Protein AF-A0A0P7CBY7-F1 (afdb_monomer_lite)

Secondary structure (DSSP, 8-state):
-PPPEEEEEE-TTSEEEEEEEETTTTEEEEEEEEEETTTS-HHHHHHHHHTSTT-TT-EEEE-SSHHHHHHHHHHTT-HHHHHHHH-TT----

Foldseek 3Di:
DDAKEWEWAADPVQFIKIFIDDPVVRDTEIDTDPGGCVRDQQVVVQVVQCVPPPCVRYHYHYDHHPVVVVVVCVVVVSVVRVCRRPNPPPDDD

Radius of gyration: 12.63 Å; chains: 1; bounding box: 29×24×37 Å

Structure (mmCIF, N/CA/C/O backbone):
data_AF-A0A0P7CBY7-F1
#
_entry.id   AF-A0A0P7CBY7-F1
#
loop_
_atom_site.group_PDB
_atom_site.id
_atom_site.type_symbol
_atom_site.label_atom_id
_atom_site.label_alt_id
_atom_site.label_comp_id
_atom_site.label_asym_id
_atom_site.label_entity_id
_atom_site.label_seq_id
_atom_site.pdbx_PDB_ins_code
_atom_site.Cartn_x
_atom_site.Cartn_y
_atom_site.Cartn_z
_atom_site.occupancy
_atom_site.B_iso_or_equiv
_atom_site.auth_seq_id
_atom_site.auth_comp_id
_atom_site.auth_asym_id
_atom_site.auth_atom_id
_atom_site.pdbx_PDB_model_num
ATOM 1 N N . MET A 1 1 ? 8.857 -6.285 -20.552 1.00 61.78 1 MET A N 1
ATOM 2 C CA . MET A 1 1 ? 9.456 -5.752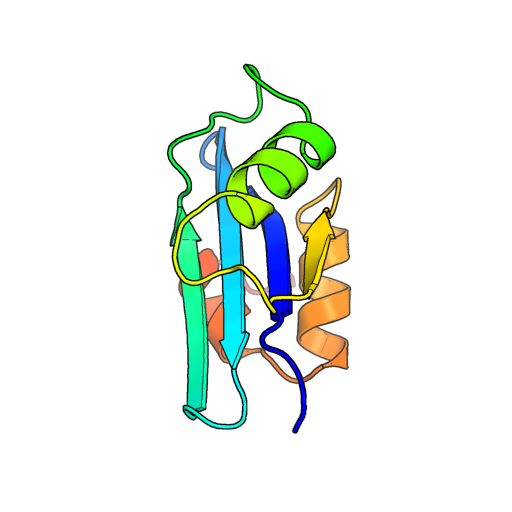 -19.307 1.00 61.78 1 MET A CA 1
ATOM 3 C C . MET A 1 1 ? 8.519 -6.095 -18.157 1.00 61.78 1 MET A C 1
ATOM 5 O O . MET A 1 1 ? 7.318 -6.126 -18.407 1.00 61.78 1 MET A O 1
ATOM 9 N N . PRO A 1 2 ? 9.007 -6.429 -16.950 1.00 82.06 2 PRO A N 1
ATOM 10 C CA . PRO A 1 2 ? 8.119 -6.645 -15.812 1.00 82.06 2 PRO A CA 1
ATOM 11 C C . PRO A 1 2 ? 7.421 -5.327 -15.462 1.00 82.06 2 PRO A C 1
ATOM 13 O O . PRO A 1 2 ? 8.085 -4.303 -15.314 1.00 82.06 2 PRO A O 1
ATOM 16 N N . ALA A 1 3 ? 6.093 -5.367 -15.369 1.00 87.94 3 ALA A N 1
ATOM 17 C CA . ALA A 1 3 ? 5.285 -4.231 -14.946 1.00 87.94 3 ALA A CA 1
ATOM 18 C C . ALA A 1 3 ? 5.590 -3.851 -13.483 1.00 87.94 3 ALA A C 1
ATOM 20 O O . ALA A 1 3 ? 5.828 -4.761 -12.671 1.00 87.94 3 ALA A O 1
ATOM 21 N N . PRO A 1 4 ? 5.536 -2.554 -13.123 1.00 92.81 4 PRO A N 1
ATOM 22 C CA . PRO A 1 4 ? 5.571 -2.130 -11.729 1.00 92.81 4 PRO A CA 1
ATOM 23 C C . PRO A 1 4 ? 4.458 -2.813 -10.932 1.00 92.81 4 PRO A C 1
ATOM 25 O O . PRO A 1 4 ? 3.365 -3.064 -11.445 1.00 92.81 4 PRO A O 1
ATOM 28 N N . ARG A 1 5 ? 4.716 -3.130 -9.667 1.00 95.12 5 ARG A N 1
ATOM 29 C CA . ARG A 1 5 ? 3.730 -3.725 -8.761 1.00 95.12 5 ARG A CA 1
ATOM 30 C C . ARG A 1 5 ? 3.449 -2.760 -7.629 1.00 95.12 5 ARG A C 1
ATOM 32 O O . ARG A 1 5 ? 4.377 -2.238 -7.024 1.00 95.12 5 ARG A O 1
ATOM 39 N N . ILE A 1 6 ? 2.172 -2.569 -7.322 1.00 96.56 6 ILE A N 1
ATOM 40 C CA . ILE A 1 6 ? 1.737 -1.759 -6.185 1.00 96.56 6 ILE A CA 1
ATOM 41 C C . ILE A 1 6 ? 0.898 -2.650 -5.283 1.00 96.56 6 ILE A C 1
ATOM 43 O O . ILE A 1 6 ? -0.186 -3.081 -5.671 1.00 96.56 6 ILE A O 1
ATOM 47 N N . ALA A 1 7 ? 1.379 -2.941 -4.085 1.00 97.25 7 ALA A N 1
ATOM 48 C CA . ALA A 1 7 ? 0.602 -3.640 -3.076 1.00 97.25 7 ALA A CA 1
ATOM 49 C C . ALA A 1 7 ? -0.033 -2.633 -2.115 1.00 97.25 7 ALA A C 1
ATOM 51 O O . ALA A 1 7 ? 0.659 -1.780 -1.577 1.00 97.25 7 ALA A O 1
ATOM 52 N N . VAL A 1 8 ? -1.341 -2.733 -1.889 1.00 97.38 8 VAL A N 1
ATOM 53 C CA . VAL A 1 8 ? -2.073 -1.856 -0.962 1.00 97.38 8 VAL A CA 1
ATOM 54 C C . VAL A 1 8 ? -2.485 -2.658 0.256 1.00 97.38 8 VAL A C 1
ATOM 56 O O . VAL A 1 8 ? -3.049 -3.738 0.092 1.00 97.38 8 VAL A O 1
ATOM 59 N N . PHE A 1 9 ? -2.241 -2.150 1.458 1.00 97.31 9 PHE A N 1
ATOM 60 C CA . PHE A 1 9 ? -2.555 -2.858 2.699 1.00 97.31 9 PHE A CA 1
ATOM 61 C C . PHE A 1 9 ? -2.919 -1.885 3.829 1.00 97.31 9 PHE A C 1
ATOM 63 O O . PHE A 1 9 ? -2.474 -0.738 3.807 1.00 97.31 9 PHE A O 1
ATOM 70 N N . PRO A 1 10 ? -3.743 -2.295 4.810 1.00 96.75 10 PRO A N 1
ATOM 71 C CA . PRO A 1 10 ? -4.036 -1.460 5.971 1.00 96.75 10 PRO A CA 1
ATOM 72 C C . PRO A 1 10 ? -2.812 -1.369 6.890 1.00 96.75 10 PRO A C 1
ATOM 74 O O . PRO A 1 10 ? -2.152 -2.382 7.137 1.00 96.75 10 PRO A O 1
ATOM 77 N N . HIS A 1 11 ? -2.523 -0.183 7.417 1.00 94.50 11 HIS A N 1
ATOM 78 C CA . HIS A 1 11 ? -1.458 0.063 8.389 1.00 94.50 11 HIS A CA 1
ATOM 79 C C . HIS A 1 11 ? -2.048 0.294 9.797 1.00 94.50 11 HIS A C 1
ATOM 81 O O . HIS A 1 11 ? -3.137 0.866 9.900 1.00 94.50 11 HIS A O 1
ATOM 87 N N . PRO A 1 12 ? -1.365 -0.110 10.890 1.00 90.38 12 PRO A N 1
ATOM 88 C CA . PRO A 1 12 ? -1.820 0.117 12.266 1.00 90.38 12 PRO A CA 1
ATOM 89 C C . PRO A 1 12 ? -2.087 1.583 12.624 1.00 90.38 12 PRO A C 1
ATOM 91 O O . PRO A 1 12 ? -2.874 1.848 13.524 1.00 90.38 12 PRO A O 1
ATOM 94 N N . GLU A 1 13 ? -1.485 2.529 11.903 1.00 91.44 13 GLU A N 1
ATOM 95 C CA . GLU A 1 13 ? -1.745 3.968 12.068 1.00 91.44 13 GLU A CA 1
ATOM 96 C C . GLU A 1 13 ? -3.133 4.414 11.568 1.00 91.44 13 GLU A C 1
ATOM 98 O O . GLU A 1 13 ? -3.487 5.581 11.701 1.00 91.44 13 GLU A O 1
ATOM 103 N N . GLY A 1 14 ? -3.933 3.507 10.996 1.00 93.56 14 GLY A N 1
ATOM 104 C CA . GLY A 1 14 ? -5.305 3.792 10.566 1.00 93.56 14 GLY A CA 1
ATOM 105 C C . GLY A 1 14 ? -5.439 4.256 9.113 1.00 93.56 14 GLY A C 1
ATOM 106 O O . GLY A 1 14 ? -6.529 4.633 8.689 1.00 93.56 14 GLY A O 1
ATOM 107 N N . PHE A 1 15 ? -4.367 4.179 8.321 1.00 95.88 15 PHE A N 1
ATOM 108 C CA . PHE A 1 15 ? -4.367 4.505 6.892 1.00 95.88 15 PHE A CA 1
ATOM 109 C C . PHE A 1 15 ? -3.978 3.305 6.036 1.00 95.88 15 PHE A C 1
ATOM 111 O O . PHE A 1 15 ? -3.285 2.393 6.489 1.00 95.88 15 PHE A O 1
ATOM 118 N N . TYR A 1 16 ? -4.399 3.301 4.773 1.00 97.12 16 TYR A N 1
ATOM 119 C CA . TYR A 1 16 ? -3.835 2.371 3.800 1.00 97.12 16 TYR A CA 1
ATOM 120 C C . TYR A 1 16 ? -2.453 2.837 3.366 1.00 97.12 16 TYR A C 1
ATOM 122 O O . TYR A 1 16 ? -2.248 4.019 3.096 1.00 97.12 16 TYR A O 1
ATOM 130 N N . TYR A 1 17 ? -1.526 1.896 3.257 1.00 97.06 17 TYR A N 1
ATOM 131 C CA . TYR A 1 17 ? -0.184 2.103 2.727 1.00 97.06 17 TYR A CA 1
ATOM 132 C C . TYR A 1 17 ? -0.069 1.430 1.360 1.00 97.06 17 TYR A C 1
ATOM 134 O O . TYR A 1 17 ? -0.770 0.456 1.066 1.00 97.06 17 TYR A O 1
ATOM 142 N N . ALA A 1 18 ? 0.806 1.971 0.516 1.00 96.69 18 ALA A N 1
ATOM 143 C CA . ALA A 1 18 ? 1.126 1.443 -0.798 1.00 96.69 18 ALA A CA 1
ATOM 144 C C . ALA A 1 18 ? 2.613 1.084 -0.863 1.00 96.69 18 ALA A C 1
ATOM 146 O O . ALA A 1 18 ? 3.477 1.933 -0.669 1.00 96.69 18 ALA A O 1
ATOM 147 N N . HIS A 1 19 ? 2.899 -0.178 -1.160 1.00 97.00 19 HIS A N 1
ATOM 148 C CA . HIS A 1 19 ? 4.233 -0.700 -1.424 1.00 97.00 19 HIS A CA 1
ATOM 149 C C . HIS A 1 19 ? 4.458 -0.765 -2.934 1.00 97.00 19 HIS A C 1
ATOM 151 O O . HIS A 1 19 ? 3.819 -1.567 -3.618 1.00 97.00 19 HIS A O 1
ATOM 157 N N . LEU A 1 20 ? 5.340 0.092 -3.447 1.00 95.06 20 LEU A N 1
ATOM 158 C CA . LEU A 1 20 ? 5.695 0.183 -4.861 1.00 95.06 20 LEU A CA 1
ATOM 159 C C . LEU A 1 20 ? 7.001 -0.569 -5.131 1.00 95.06 20 LEU A C 1
ATOM 161 O O . LEU A 1 20 ? 8.031 -0.288 -4.519 1.00 95.06 20 LEU A O 1
ATOM 165 N N . VAL A 1 21 ? 6.954 -1.478 -6.104 1.00 94.44 21 VAL A N 1
ATOM 166 C CA . VAL A 1 21 ? 8.106 -2.241 -6.587 1.00 94.44 21 VAL A CA 1
ATOM 167 C C . VAL A 1 21 ? 8.226 -2.084 -8.097 1.00 94.44 21 VAL A C 1
ATOM 169 O O . VAL A 1 21 ? 7.360 -2.541 -8.845 1.00 94.44 21 VAL A O 1
ATOM 172 N N . ASP A 1 22 ? 9.333 -1.504 -8.553 1.00 92.56 22 ASP A N 1
ATOM 173 C CA . ASP A 1 22 ? 9.708 -1.446 -9.966 1.00 92.56 22 ASP A CA 1
ATOM 174 C C . ASP A 1 22 ? 11.147 -1.938 -10.138 1.00 92.56 22 ASP A C 1
ATOM 176 O O . ASP A 1 22 ? 12.112 -1.289 -9.733 1.00 92.56 22 ASP A O 1
ATOM 180 N N . ARG A 1 23 ? 11.301 -3.101 -10.776 1.00 89.19 23 ARG A N 1
ATOM 181 C CA . ARG A 1 23 ? 12.616 -3.716 -11.006 1.00 89.19 23 ARG A CA 1
ATOM 182 C C . ARG A 1 23 ? 13.447 -2.974 -12.049 1.00 89.19 23 ARG A C 1
ATOM 184 O O . ARG A 1 23 ? 14.671 -3.025 -11.979 1.00 89.19 23 ARG A O 1
ATOM 191 N N . ASN A 1 24 ? 12.807 -2.304 -13.005 1.00 90.31 24 ASN A N 1
ATOM 192 C CA . ASN A 1 24 ? 13.508 -1.576 -14.060 1.00 90.31 24 ASN A CA 1
ATOM 193 C C . ASN A 1 24 ? 14.135 -0.302 -13.487 1.00 90.31 24 ASN A C 1
ATOM 195 O O . ASN A 1 24 ? 15.277 0.026 -13.802 1.00 90.31 24 ASN A O 1
ATOM 199 N N . LEU A 1 25 ? 13.401 0.371 -12.597 1.00 90.38 25 LEU A N 1
ATOM 200 C CA . LEU A 1 25 ? 13.836 1.6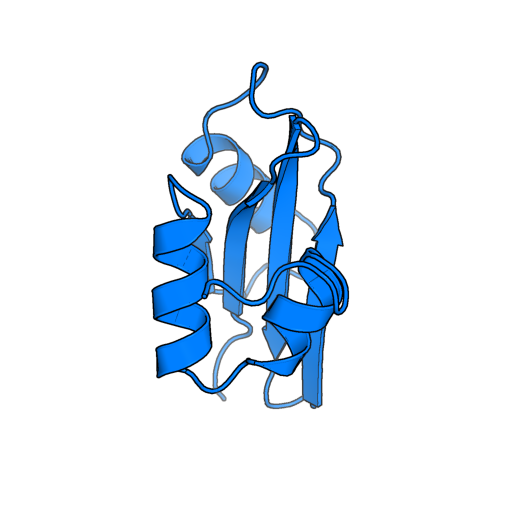03 -11.939 1.00 90.38 25 LEU A CA 1
ATOM 201 C C . LEU A 1 25 ? 14.541 1.371 -10.594 1.00 90.38 25 LEU A C 1
ATOM 203 O O . LEU A 1 25 ? 14.960 2.332 -9.958 1.00 90.38 25 LEU A O 1
ATOM 207 N N . ARG A 1 26 ? 14.696 0.109 -10.165 1.00 90.50 26 ARG A N 1
ATOM 208 C CA . ARG A 1 26 ? 15.239 -0.279 -8.848 1.00 90.50 26 ARG A CA 1
ATOM 209 C C . ARG A 1 26 ? 14.511 0.395 -7.676 1.00 90.50 26 ARG A C 1
ATOM 211 O O . ARG A 1 26 ? 15.134 0.791 -6.697 1.00 90.50 26 ARG A O 1
ATOM 218 N N . ILE A 1 27 ? 13.191 0.513 -7.783 1.00 91.12 27 ILE A N 1
ATOM 219 C CA . ILE A 1 27 ? 12.331 1.070 -6.738 1.00 91.12 27 ILE A CA 1
ATOM 220 C C . ILE A 1 27 ? 11.802 -0.074 -5.873 1.00 91.12 27 ILE A C 1
ATOM 222 O O . ILE A 1 27 ? 11.243 -1.041 -6.396 1.00 91.12 27 ILE A O 1
ATOM 226 N N . ASN A 1 28 ? 11.943 0.071 -4.558 1.00 93.38 28 ASN A N 1
ATOM 227 C CA . ASN A 1 28 ? 11.279 -0.740 -3.545 1.00 93.38 28 ASN A CA 1
ATOM 228 C C . ASN A 1 28 ? 11.003 0.156 -2.329 1.00 93.38 28 ASN A C 1
ATOM 230 O O . ASN A 1 28 ? 11.916 0.422 -1.559 1.00 93.38 28 ASN A O 1
ATOM 234 N N . THR A 1 29 ? 9.791 0.700 -2.213 1.00 92.81 29 THR A N 1
ATOM 235 C CA . THR A 1 29 ? 9.453 1.706 -1.184 1.00 92.81 29 THR A CA 1
ATOM 236 C C . THR A 1 29 ? 8.013 1.565 -0.721 1.00 92.81 29 THR A C 1
ATOM 238 O O . THR A 1 29 ? 7.162 1.048 -1.456 1.00 92.81 29 THR A O 1
ATOM 241 N N . VAL A 1 30 ? 7.724 2.041 0.488 1.00 94.75 30 VAL A N 1
ATOM 242 C CA . VAL A 1 30 ? 6.377 2.060 1.051 1.00 94.75 30 VAL A CA 1
ATOM 243 C C . VAL A 1 30 ? 6.005 3.480 1.459 1.00 94.75 30 VAL A C 1
ATOM 245 O O . VAL A 1 30 ? 6.774 4.171 2.113 1.00 94.75 30 VAL A O 1
ATOM 248 N N . ALA A 1 31 ? 4.793 3.910 1.112 1.00 93.31 31 ALA A N 1
ATOM 249 C CA . ALA A 1 31 ? 4.287 5.222 1.498 1.00 93.31 31 ALA A CA 1
ATOM 250 C C . ALA A 1 31 ? 2.822 5.170 1.962 1.00 93.31 31 ALA A C 1
ATOM 252 O O . ALA A 1 31 ? 2.050 4.337 1.465 1.00 93.31 31 ALA A O 1
ATOM 253 N N . PRO A 1 32 ? 2.405 6.072 2.872 1.00 94.44 32 PRO A N 1
ATOM 254 C CA . PRO A 1 32 ? 1.002 6.235 3.219 1.00 94.44 32 PRO A CA 1
ATOM 255 C C . PRO A 1 32 ? 0.196 6.726 2.014 1.00 94.44 32 PRO A C 1
ATOM 257 O O . PRO A 1 32 ? 0.650 7.538 1.206 1.00 94.44 32 PRO A O 1
ATOM 260 N N . THR A 1 33 ? -1.044 6.264 1.917 1.00 93.81 33 THR A N 1
ATOM 261 C CA . THR A 1 33 ? -2.047 6.830 1.010 1.00 93.81 33 THR A CA 1
ATOM 262 C C . THR A 1 33 ? -2.910 7.848 1.766 1.00 93.81 33 THR A C 1
ATOM 264 O O . THR A 1 33 ? -3.008 7.774 2.991 1.00 93.81 33 THR A O 1
ATOM 267 N N . PRO A 1 34 ? -3.612 8.765 1.076 1.00 93.62 34 PRO A N 1
ATOM 268 C CA . PRO A 1 34 ? -4.525 9.702 1.736 1.00 93.62 34 PRO A CA 1
ATOM 269 C C . PRO A 1 34 ? -5.842 9.048 2.197 1.00 93.62 34 PRO A C 1
ATOM 271 O O . PRO A 1 34 ? -6.784 9.757 2.546 1.00 93.62 34 PRO A O 1
ATOM 274 N N . TYR A 1 35 ? -5.957 7.717 2.135 1.00 95.44 35 TYR A N 1
ATOM 275 C CA . TYR A 1 35 ? -7.194 6.994 2.409 1.00 95.44 35 TYR A CA 1
ATOM 276 C C . TYR A 1 35 ? -7.125 6.319 3.784 1.00 95.44 35 TYR A C 1
ATOM 278 O O . TYR A 1 35 ? -6.322 5.394 3.960 1.00 95.44 35 TYR A O 1
ATOM 286 N N . PRO A 1 36 ? -7.950 6.749 4.753 1.00 94.69 36 PRO A N 1
ATOM 287 C CA . PRO A 1 36 ? -8.054 6.072 6.035 1.00 94.69 36 PRO A CA 1
ATOM 288 C C . PRO A 1 36 ? -8.830 4.751 5.886 1.00 94.69 36 PRO A C 1
ATOM 290 O O . PRO A 1 36 ? -9.621 4.578 4.951 1.00 94.69 36 PRO A O 1
ATOM 293 N N . VAL A 1 37 ? -8.563 3.794 6.778 1.00 94.62 37 VAL A N 1
ATOM 294 C CA . VAL A 1 37 ? -9.096 2.418 6.679 1.00 94.62 37 VAL A CA 1
ATOM 295 C C . VAL A 1 37 ? -10.596 2.307 6.959 1.00 94.62 37 VAL A C 1
ATOM 297 O O . VAL A 1 37 ? -11.204 1.301 6.611 1.00 94.62 37 VAL A O 1
ATOM 300 N N . ASP A 1 38 ? -11.190 3.330 7.566 1.00 94.38 38 ASP A N 1
ATOM 301 C CA . ASP A 1 38 ? -12.613 3.427 7.902 1.00 94.38 38 ASP A CA 1
ATOM 302 C C . ASP A 1 38 ? -13.460 4.089 6.800 1.00 94.38 38 ASP A C 1
ATOM 304 O O . ASP A 1 38 ? -14.680 3.936 6.788 1.00 94.38 38 ASP A O 1
ATOM 308 N N . ALA A 1 39 ? -12.834 4.800 5.857 1.00 93.00 39 ALA A N 1
ATOM 309 C CA . ALA A 1 39 ? -13.547 5.515 4.799 1.00 93.00 39 ALA A CA 1
ATOM 310 C C . ALA A 1 39 ? -13.769 4.689 3.525 1.00 93.00 39 ALA A C 1
ATOM 312 O O . ALA A 1 39 ? -14.718 4.959 2.787 1.00 93.00 39 ALA A O 1
ATOM 313 N N . LEU A 1 40 ? -12.877 3.741 3.214 1.00 92.75 40 LEU A N 1
ATOM 314 C CA . LEU A 1 40 ? -12.917 2.948 1.980 1.00 92.75 40 LEU A CA 1
ATOM 315 C C . LEU A 1 40 ? -12.444 1.511 2.210 1.00 92.75 40 LEU A C 1
ATOM 317 O O . LEU A 1 40 ? -11.543 1.253 3.007 1.00 92.75 40 LEU A O 1
ATOM 321 N N . ASP A 1 41 ? -12.968 0.589 1.407 1.00 94.69 41 ASP A N 1
ATOM 322 C CA . ASP A 1 41 ? -12.416 -0.760 1.306 1.00 94.69 41 ASP A CA 1
ATOM 323 C C . ASP A 1 41 ? -11.094 -0.756 0.521 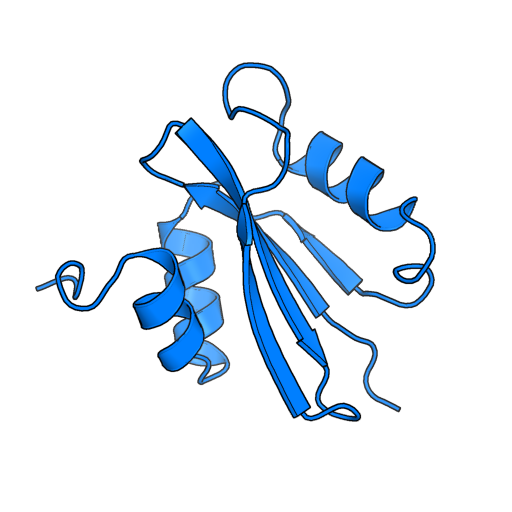1.00 94.69 41 ASP A C 1
ATOM 325 O O . ASP A 1 41 ? -10.896 0.023 -0.421 1.00 94.69 41 ASP A O 1
ATOM 329 N N . VAL A 1 42 ? -10.190 -1.684 0.847 1.00 96.00 42 VAL A N 1
ATOM 330 C CA . VAL A 1 42 ? -8.870 -1.786 0.199 1.00 96.00 42 VAL A CA 1
ATOM 331 C C . VAL A 1 42 ? -8.972 -1.982 -1.321 1.00 96.00 42 VAL A C 1
ATOM 333 O O . VAL A 1 42 ? -8.148 -1.469 -2.080 1.00 96.00 42 VAL A O 1
ATOM 336 N N . GLU A 1 43 ? -10.006 -2.674 -1.802 1.00 96.94 43 GLU A N 1
ATOM 337 C CA . GLU A 1 43 ? -10.290 -2.855 -3.225 1.00 96.94 43 GLU A CA 1
ATOM 338 C C . GLU A 1 43 ? -10.661 -1.529 -3.912 1.00 96.94 43 GLU A C 1
ATOM 340 O O . GLU A 1 43 ? -10.258 -1.285 -5.056 1.00 96.94 43 GLU A O 1
ATOM 345 N N . GLN A 1 44 ? -11.375 -0.641 -3.215 1.00 96.69 44 GLN A N 1
ATOM 346 C CA . GLN A 1 44 ? -11.702 0.693 -3.719 1.00 96.69 44 GLN A CA 1
ATOM 347 C C . GLN A 1 44 ? -10.451 1.574 -3.775 1.00 96.69 44 GLN A C 1
ATOM 349 O O . GLN A 1 44 ? -10.243 2.275 -4.769 1.00 96.69 44 GLN A O 1
ATOM 354 N N . VAL A 1 45 ? -9.582 1.497 -2.762 1.00 96.12 45 VAL A N 1
ATOM 355 C CA . VAL A 1 45 ? -8.289 2.199 -2.760 1.00 96.12 45 VAL A CA 1
ATOM 356 C C . VAL A 1 45 ? -7.405 1.717 -3.909 1.00 96.12 45 VAL A C 1
ATOM 358 O O . VAL A 1 45 ? -6.886 2.534 -4.670 1.00 96.12 45 VAL A O 1
ATOM 361 N N . ALA A 1 46 ? -7.305 0.403 -4.121 1.00 95.75 46 ALA A N 1
ATOM 362 C CA . ALA A 1 46 ? -6.565 -0.166 -5.246 1.00 95.75 46 ALA A CA 1
ATOM 363 C C . ALA A 1 46 ? -7.113 0.310 -6.604 1.00 95.75 46 ALA A C 1
ATOM 365 O O . ALA A 1 46 ? -6.342 0.674 -7.491 1.00 95.75 46 ALA A O 1
ATOM 366 N N . SER A 1 47 ? -8.440 0.363 -6.761 1.00 95.62 47 SER A N 1
ATOM 367 C CA . SER A 1 47 ? -9.086 0.895 -7.970 1.00 95.62 47 SER A CA 1
ATOM 368 C C . SER A 1 47 ? -8.750 2.371 -8.209 1.00 95.62 47 SER A C 1
ATOM 370 O O . SER A 1 47 ? -8.502 2.770 -9.347 1.00 95.62 47 SER A O 1
ATOM 372 N N . ARG A 1 48 ? -8.681 3.187 -7.148 1.00 94.69 48 ARG A N 1
ATOM 373 C CA . ARG A 1 48 ? -8.268 4.596 -7.244 1.00 94.69 48 ARG A CA 1
ATOM 374 C C . ARG A 1 48 ? -6.796 4.738 -7.623 1.00 94.69 48 ARG A C 1
ATOM 376 O O . ARG A 1 48 ? -6.493 5.539 -8.500 1.00 94.69 48 ARG A O 1
ATOM 383 N N . LEU A 1 49 ? -5.898 3.944 -7.035 1.00 92.88 49 LEU A N 1
ATOM 384 C CA . LEU A 1 49 ? -4.46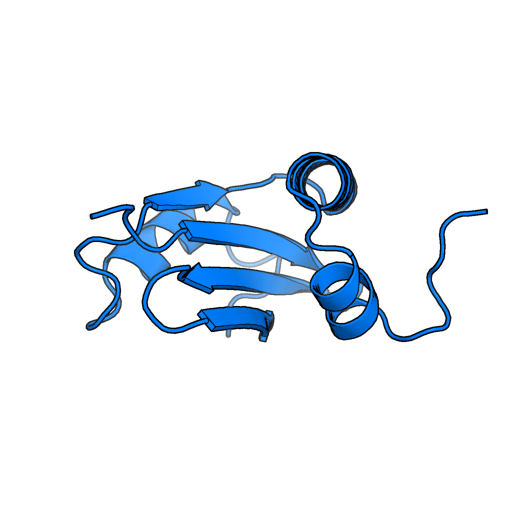7 3.993 -7.358 1.00 92.88 49 LEU A CA 1
ATOM 385 C C . LEU A 1 49 ? -4.167 3.619 -8.812 1.00 92.88 49 LEU A C 1
ATOM 387 O O . LEU A 1 49 ? -3.279 4.223 -9.403 1.00 92.88 49 LEU A O 1
ATOM 391 N N . ARG A 1 50 ? -4.933 2.702 -9.419 1.00 93.12 50 ARG A N 1
ATOM 392 C CA . ARG A 1 50 ? -4.823 2.390 -10.861 1.00 93.12 50 ARG A CA 1
ATOM 393 C C . ARG A 1 50 ? -5.128 3.583 -11.769 1.00 93.12 50 ARG A C 1
ATOM 395 O O . ARG A 1 50 ? -4.689 3.604 -12.907 1.00 93.12 50 ARG A O 1
ATOM 402 N N . LYS A 1 51 ? -5.916 4.549 -11.289 1.00 92.38 51 LYS A N 1
ATOM 403 C CA . LYS A 1 51 ? -6.303 5.751 -12.045 1.00 92.38 51 LYS A CA 1
ATOM 404 C C . LYS A 1 51 ? -5.348 6.924 -11.825 1.00 92.38 51 LYS A C 1
ATOM 406 O O . LYS A 1 51 ? -5.529 7.968 -12.446 1.00 92.38 51 LYS A O 1
ATOM 411 N N . VAL A 1 52 ? -4.380 6.789 -10.918 1.00 91.62 52 VAL A N 1
ATOM 412 C CA . VAL A 1 52 ? -3.351 7.811 -10.709 1.00 91.62 52 VAL A CA 1
ATOM 413 C C . VAL A 1 52 ? -2.434 7.809 -11.926 1.00 91.62 52 VAL A C 1
ATOM 415 O O . VAL A 1 52 ? -1.938 6.761 -12.334 1.00 91.62 52 VAL A O 1
ATOM 418 N N . ARG A 1 53 ? -2.218 8.992 -12.502 1.00 89.69 53 ARG A N 1
ATOM 419 C CA . ARG A 1 53 ? -1.304 9.177 -13.629 1.00 89.69 53 ARG A CA 1
ATOM 420 C C . ARG A 1 53 ? 0.097 8.680 -13.253 1.00 89.69 53 ARG A C 1
ATOM 422 O O . ARG A 1 53 ? 0.611 9.076 -12.210 1.00 89.69 53 ARG A O 1
ATOM 429 N N . GLY A 1 54 ? 0.701 7.851 -14.098 1.00 85.62 54 GLY A N 1
ATOM 430 C CA . GLY A 1 54 ? 1.969 7.157 -13.840 1.00 85.62 54 GLY A CA 1
ATOM 431 C C . GLY A 1 54 ? 1.819 5.702 -13.374 1.00 85.62 54 GLY A C 1
ATOM 432 O O . GLY A 1 54 ? 2.812 4.979 -13.350 1.00 85.62 54 GLY A O 1
ATOM 433 N N . ASN A 1 55 ? 0.604 5.255 -13.029 1.00 89.88 55 ASN A N 1
ATOM 434 C CA . ASN A 1 55 ? 0.319 3.873 -12.623 1.00 89.88 55 ASN A CA 1
ATOM 435 C C . ASN A 1 55 ? -0.401 3.057 -13.710 1.00 89.88 55 ASN A C 1
ATOM 437 O O . ASN A 1 55 ? -0.927 1.986 -13.408 1.00 89.88 55 ASN A O 1
ATOM 441 N N . GLU A 1 56 ? -0.465 3.545 -14.949 1.00 88.44 56 GLU A N 1
ATOM 442 C CA . GLU A 1 56 ? -1.286 2.971 -16.023 1.00 88.44 56 GLU A CA 1
ATOM 443 C C . GLU A 1 56 ? -0.941 1.499 -16.296 1.00 88.44 56 GLU A C 1
ATOM 445 O O . GLU A 1 56 ? -1.835 0.670 -16.462 1.00 88.44 56 GLU A O 1
ATOM 450 N N . ASP A 1 57 ? 0.350 1.168 -16.253 1.00 88.94 57 ASP A N 1
ATOM 451 C CA . ASP A 1 57 ? 0.861 -0.186 -16.481 1.00 88.94 57 ASP A CA 1
ATOM 452 C C . ASP A 1 57 ? 1.108 -0.965 -15.179 1.00 88.94 57 ASP A C 1
ATOM 454 O O . ASP A 1 57 ? 1.562 -2.111 -15.208 1.00 88.94 57 ASP A O 1
ATOM 458 N N . ALA A 1 58 ? 0.839 -0.363 -14.016 1.00 92.62 58 ALA A N 1
ATOM 459 C CA . ALA A 1 58 ? 1.141 -0.977 -12.732 1.00 92.62 58 ALA A CA 1
ATOM 460 C C . ALA A 1 58 ? 0.110 -2.053 -12.357 1.00 92.62 58 ALA A C 1
ATOM 462 O O . ALA A 1 58 ? -1.108 -1.845 -12.353 1.00 92.62 58 ALA A O 1
ATOM 463 N N . VAL A 1 59 ? 0.597 -3.213 -11.919 1.00 94.81 59 VAL A N 1
ATOM 464 C CA . VAL A 1 59 ? -0.245 -4.258 -11.332 1.00 94.81 59 VAL A CA 1
ATOM 465 C C . VAL A 1 59 ? -0.534 -3.894 -9.878 1.00 94.81 59 VAL A C 1
ATOM 467 O O . VAL A 1 59 ? 0.286 -4.120 -8.987 1.00 94.81 59 VAL A O 1
ATOM 470 N N . VAL A 1 60 ? -1.722 -3.337 -9.631 1.00 95.75 60 VAL A N 1
ATOM 471 C CA . VAL A 1 60 ? -2.164 -2.969 -8.275 1.00 95.75 60 VAL A CA 1
ATOM 472 C C . VAL A 1 60 ? -2.889 -4.134 -7.597 1.00 95.75 60 VAL A C 1
ATOM 474 O O . VAL A 1 60 ? -3.930 -4.591 -8.088 1.00 95.75 60 VAL A O 1
ATOM 477 N N . ARG A 1 61 ? -2.369 -4.587 -6.450 1.00 96.38 61 ARG A N 1
ATOM 478 C CA . ARG A 1 61 ? -2.853 -5.733 -5.672 1.00 96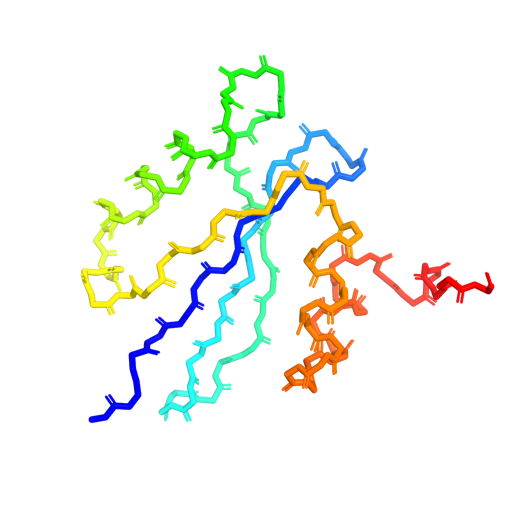.38 61 ARG A CA 1
ATOM 479 C C . ARG A 1 61 ? -3.315 -5.316 -4.266 1.00 96.38 61 ARG A C 1
ATOM 481 O O . ARG A 1 61 ? -2.488 -4.890 -3.464 1.00 96.38 61 ARG A O 1
ATOM 488 N N . PRO A 1 62 ? -4.607 -5.471 -3.933 1.00 97.62 62 PRO A N 1
ATOM 489 C CA . PRO A 1 62 ? -5.103 -5.209 -2.587 1.00 97.62 62 PRO A CA 1
ATOM 490 C C . PRO A 1 62 ? -4.820 -6.378 -1.630 1.00 97.62 62 PRO A C 1
ATOM 492 O O . PRO A 1 62 ? -5.002 -7.546 -1.980 1.00 97.62 62 PRO A O 1
ATOM 495 N N . PHE A 1 63 ? -4.449 -6.057 -0.393 1.00 97.19 63 PHE A N 1
ATOM 496 C CA . PHE A 1 63 ? -4.297 -6.978 0.728 1.00 97.19 63 PHE A CA 1
ATOM 497 C C . PHE A 1 63 ? -5.185 -6.516 1.882 1.00 97.19 63 PHE A C 1
ATOM 499 O O . PHE A 1 63 ? -4.979 -5.457 2.460 1.00 97.19 63 PHE A O 1
ATOM 506 N N . ARG A 1 64 ? -6.164 -7.343 2.260 1.00 95.19 64 ARG A N 1
ATOM 507 C CA . ARG A 1 64 ? -7.131 -7.009 3.325 1.00 95.19 64 ARG A CA 1
ATOM 508 C C . ARG A 1 64 ? -6.531 -6.920 4.725 1.00 95.19 64 ARG A C 1
ATOM 510 O O . ARG A 1 64 ? -7.189 -6.442 5.636 1.00 95.19 64 ARG A O 1
ATOM 517 N N . THR A 1 65 ? -5.322 -7.433 4.921 1.00 94.94 65 THR A N 1
ATOM 518 C CA . THR A 1 65 ? -4.625 -7.363 6.203 1.00 94.94 65 THR A CA 1
ATOM 519 C C . THR A 1 65 ? -3.149 -7.099 5.974 1.00 94.94 65 THR A C 1
ATOM 521 O O . THR A 1 65 ? -2.565 -7.594 5.006 1.00 94.94 65 THR A O 1
ATOM 524 N N . THR A 1 66 ? -2.534 -6.384 6.914 1.00 94.19 66 THR A N 1
ATOM 525 C CA . THR A 1 66 ? -1.091 -6.132 6.949 1.00 94.19 66 THR A CA 1
ATOM 526 C C . THR A 1 66 ? -0.301 -7.434 6.895 1.00 94.19 66 THR A C 1
ATOM 528 O O . THR A 1 66 ? 0.608 -7.580 6.089 1.00 94.19 66 THR A O 1
ATOM 531 N N . ARG A 1 67 ? -0.714 -8.442 7.677 1.00 94.50 67 ARG A N 1
ATOM 532 C CA . ARG A 1 67 ? -0.053 -9.754 7.732 1.00 94.50 67 ARG A CA 1
ATOM 533 C C . ARG A 1 67 ? 0.009 -10.452 6.372 1.00 94.50 67 ARG A C 1
ATOM 535 O O . ARG A 1 67 ? 1.029 -11.042 6.047 1.00 94.50 67 ARG A O 1
ATOM 542 N N . LYS A 1 68 ? -1.058 -10.380 5.565 1.00 95.25 68 LYS A N 1
ATOM 543 C CA . LYS A 1 68 ? -1.054 -10.978 4.219 1.00 95.25 68 LYS A CA 1
ATOM 544 C C . LYS A 1 68 ? -0.063 -10.280 3.291 1.00 95.25 68 LYS A C 1
ATOM 546 O O . LYS A 1 68 ? 0.544 -10.946 2.459 1.00 95.25 68 LYS A O 1
ATOM 551 N N . TRP A 1 69 ? 0.079 -8.964 3.429 1.00 95.75 69 TRP A N 1
ATOM 552 C CA . TRP A 1 69 ? 1.090 -8.220 2.692 1.00 95.75 69 TRP A CA 1
ATOM 553 C C . TRP A 1 69 ? 2.505 -8.562 3.176 1.00 95.75 69 TRP A C 1
ATOM 555 O O . TRP A 1 69 ? 3.338 -8.850 2.327 1.00 95.75 69 TRP A O 1
ATOM 565 N N . ILE A 1 70 ? 2.754 -8.643 4.492 1.00 93.62 70 ILE A N 1
ATOM 566 C CA . ILE A 1 70 ? 4.064 -9.034 5.054 1.00 93.62 70 ILE A CA 1
ATOM 567 C C . ILE A 1 70 ? 4.502 -10.383 4.481 1.00 93.62 70 ILE A C 1
ATOM 569 O O . ILE A 1 70 ? 5.554 -10.461 3.863 1.00 93.62 70 ILE A O 1
ATOM 573 N N . THR A 1 71 ? 3.661 -11.417 4.575 1.00 94.31 71 THR A N 1
ATOM 574 C CA . THR A 1 71 ? 3.992 -12.752 4.044 1.00 94.31 71 THR A CA 1
ATOM 575 C C . THR A 1 71 ? 4.280 -12.730 2.540 1.00 94.31 71 THR A C 1
ATOM 577 O O . THR A 1 71 ? 5.157 -13.444 2.058 1.00 94.31 71 THR A O 1
ATOM 580 N N . TYR A 1 72 ? 3.555 -11.906 1.779 1.00 93.44 72 TYR A N 1
ATOM 581 C CA . TYR A 1 72 ? 3.836 -11.715 0.358 1.00 93.44 72 TYR A CA 1
ATOM 582 C C . TYR A 1 72 ? 5.180 -11.008 0.127 1.00 93.44 72 TYR A C 1
ATOM 584 O O . TYR A 1 72 ? 5.959 -11.449 -0.712 1.00 93.44 72 TYR A O 1
ATOM 592 N N . ALA A 1 73 ? 5.464 -9.932 0.863 1.00 91.44 73 ALA A N 1
ATOM 593 C CA . ALA A 1 73 ? 6.703 -9.174 0.749 1.00 91.44 73 ALA A CA 1
ATOM 594 C C . ALA A 1 73 ? 7.924 -10.014 1.155 1.00 91.44 73 ALA A C 1
ATOM 596 O O . ALA A 1 73 ? 8.929 -9.975 0.454 1.00 91.44 73 ALA A O 1
ATOM 597 N N . GLU A 1 74 ? 7.819 -10.830 2.207 1.00 92.06 74 GLU A N 1
ATOM 598 C CA . GLU A 1 74 ? 8.847 -11.796 2.615 1.00 92.06 74 GLU A CA 1
ATOM 599 C C . GLU A 1 74 ? 9.125 -12.821 1.514 1.00 92.06 74 GLU A C 1
ATOM 601 O O . GLU A 1 74 ? 10.280 -13.033 1.149 1.00 92.06 74 GLU A O 1
ATOM 606 N N . HIS A 1 75 ? 8.074 -13.417 0.940 1.00 92.62 75 HIS A N 1
ATOM 607 C CA . HIS A 1 75 ? 8.212 -14.389 -0.147 1.00 92.62 75 HIS A CA 1
ATOM 608 C C . HIS A 1 75 ? 8.868 -13.783 -1.396 1.00 92.62 75 HIS A C 1
ATOM 610 O O . HIS A 1 75 ? 9.636 -14.449 -2.086 1.00 92.62 75 HIS A O 1
ATOM 616 N N . GLU A 1 76 ? 8.583 -12.514 -1.691 1.00 89.06 76 GLU A N 1
ATOM 617 C CA . GLU A 1 76 ? 9.205 -11.791 -2.804 1.00 89.06 76 GLU A CA 1
ATOM 618 C C . GLU A 1 76 ? 10.587 -11.200 -2.456 1.00 89.06 76 GLU A C 1
ATOM 620 O O . GLU A 1 76 ? 11.249 -10.665 -3.344 1.00 89.06 76 GLU A O 1
ATOM 625 N N . GLY A 1 77 ? 11.041 -11.310 -1.201 1.00 90.38 77 GLY A N 1
ATOM 626 C CA . GLY A 1 77 ? 12.349 -10.834 -0.744 1.00 90.38 77 GLY A CA 1
ATOM 627 C C . GLY A 1 77 ? 12.445 -9.327 -0.473 1.00 90.38 77 GLY A C 1
ATOM 628 O O . GLY A 1 77 ? 13.541 -8.784 -0.510 1.00 90.38 77 GLY A O 1
ATOM 629 N N . HIS A 1 78 ? 11.330 -8.641 -0.208 1.00 90.12 78 HIS A N 1
ATOM 630 C CA . HIS A 1 78 ? 11.263 -7.190 0.029 1.00 90.12 78 HIS A CA 1
ATOM 631 C C . HIS A 1 78 ? 11.296 -6.838 1.533 1.00 90.12 78 HIS A C 1
ATOM 633 O O . HIS A 1 78 ? 10.392 -6.176 2.050 1.00 90.12 78 HIS A O 1
ATOM 639 N N . LEU A 1 79 ? 12.310 -7.313 2.259 1.00 87.44 79 LEU A N 1
ATOM 640 C CA . LEU A 1 79 ? 12.412 -7.157 3.721 1.00 87.44 79 LEU A CA 1
ATOM 641 C C . LEU A 1 79 ? 12.679 -5.707 4.156 1.00 87.44 79 LEU A C 1
ATOM 643 O O . LEU A 1 79 ? 12.215 -5.263 5.210 1.00 87.44 79 LEU A O 1
ATOM 647 N N . GLU A 1 80 ? 13.394 -4.949 3.330 1.00 86.50 80 GLU A N 1
ATOM 648 C CA . GLU A 1 80 ? 13.659 -3.528 3.537 1.00 86.50 80 GLU A CA 1
ATOM 649 C C . GLU A 1 80 ? 12.364 -2.712 3.546 1.00 86.50 80 GLU A C 1
ATOM 651 O O . GLU A 1 80 ? 12.195 -1.853 4.404 1.00 86.50 80 GLU A O 1
ATOM 656 N N . ALA A 1 81 ? 11.402 -3.061 2.688 1.00 86.81 81 ALA A N 1
ATOM 657 C CA . ALA A 1 81 ? 10.104 -2.399 2.621 1.00 86.81 81 ALA A CA 1
ATOM 658 C C . ALA A 1 81 ? 9.255 -2.666 3.872 1.00 86.81 81 ALA A C 1
ATOM 660 O O . ALA A 1 81 ? 8.517 -1.793 4.320 1.00 86.81 81 ALA A O 1
ATOM 661 N N . ILE A 1 82 ? 9.375 -3.858 4.468 1.00 86.06 82 ILE A N 1
ATOM 662 C CA . ILE A 1 82 ? 8.744 -4.169 5.760 1.00 86.06 82 ILE A CA 1
ATOM 663 C C . ILE A 1 82 ? 9.363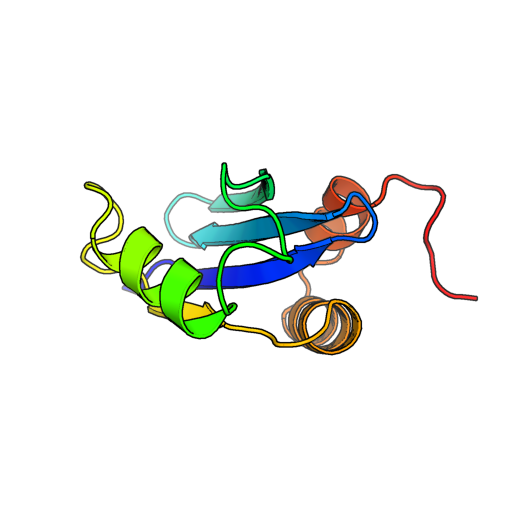 -3.303 6.856 1.00 86.06 82 ILE A C 1
ATOM 665 O O . ILE A 1 82 ? 8.642 -2.660 7.613 1.00 86.06 82 ILE A O 1
ATOM 669 N N . THR A 1 83 ? 10.692 -3.229 6.906 1.00 86.50 83 THR A N 1
ATOM 670 C CA . THR A 1 83 ? 11.390 -2.383 7.886 1.00 86.50 83 THR A CA 1
ATOM 671 C C . THR A 1 83 ? 11.044 -0.901 7.716 1.00 86.50 83 THR A C 1
ATOM 673 O O . THR A 1 83 ? 10.849 -0.207 8.706 1.00 86.50 83 THR A O 1
ATOM 676 N N . GLU A 1 84 ? 10.936 -0.410 6.482 1.00 85.25 84 GLU A N 1
ATOM 677 C CA . GLU A 1 84 ? 10.551 0.973 6.175 1.00 85.25 84 GLU A CA 1
ATOM 678 C C . GLU A 1 84 ? 9.115 1.273 6.619 1.00 85.25 84 GLU A C 1
ATOM 680 O O . GLU A 1 84 ? 8.861 2.312 7.221 1.00 85.25 84 GLU A O 1
ATOM 685 N N . ALA A 1 85 ? 8.189 0.340 6.382 1.00 83.12 85 ALA A N 1
ATOM 686 C CA . ALA A 1 85 ? 6.780 0.526 6.703 1.00 83.12 85 ALA A CA 1
ATOM 687 C C . ALA A 1 85 ? 6.501 0.604 8.214 1.00 83.12 85 ALA A C 1
ATOM 689 O O . ALA A 1 85 ? 5.658 1.395 8.618 1.00 83.12 85 ALA A O 1
ATOM 690 N N . PHE A 1 86 ? 7.193 -0.190 9.043 1.00 84.69 86 PHE A N 1
ATOM 691 C CA . PHE A 1 86 ? 6.905 -0.291 10.487 1.00 84.69 86 PHE A CA 1
ATOM 692 C C . PHE A 1 86 ? 8.053 0.166 11.400 1.00 84.69 86 PHE A C 1
ATOM 694 O O . PHE A 1 86 ? 7.948 0.091 12.627 1.00 84.69 86 PHE A O 1
ATOM 701 N N . GLY A 1 87 ? 9.165 0.617 10.821 1.00 71.50 87 GLY A N 1
ATOM 702 C CA . GLY A 1 87 ? 10.404 0.894 11.537 1.00 71.50 87 GLY A CA 1
ATOM 703 C C . GLY A 1 87 ? 11.129 -0.372 12.035 1.00 71.50 87 GLY A C 1
ATOM 704 O O . GLY A 1 87 ? 10.609 -1.490 11.971 1.00 71.50 87 GLY A O 1
ATOM 705 N N . PRO A 1 88 ? 12.344 -0.217 12.595 1.00 58.66 88 PRO A N 1
ATOM 706 C CA . PRO A 1 88 ? 13.148 -1.327 13.122 1.00 58.66 88 PRO A CA 1
ATOM 707 C C . PRO A 1 88 ? 12.526 -2.048 14.337 1.00 58.66 88 PRO A C 1
ATOM 709 O O . PRO A 1 88 ? 13.032 -3.084 14.763 1.00 58.66 88 PRO A O 1
ATOM 712 N N . THR A 1 89 ? 11.436 -1.527 14.905 1.00 52.28 89 THR A N 1
ATOM 713 C CA . THR A 1 89 ? 10.828 -1.998 16.161 1.00 52.28 89 THR A CA 1
ATOM 714 C C . THR A 1 89 ? 9.728 -3.049 15.987 1.00 52.28 89 THR A C 1
ATOM 716 O O . THR A 1 89 ? 9.270 -3.610 16.978 1.00 52.28 89 THR A O 1
ATOM 719 N N . HIS A 1 90 ? 9.307 -3.341 14.756 1.00 47.25 90 HIS A N 1
ATOM 720 C CA . HIS A 1 90 ? 8.193 -4.249 14.457 1.00 47.25 90 HIS A CA 1
ATOM 721 C C . HIS A 1 90 ? 8.650 -5.497 13.692 1.00 47.25 90 HIS A C 1
ATOM 723 O O . HIS A 1 90 ? 7.997 -5.962 12.759 1.00 47.25 90 HIS A O 1
ATOM 729 N N . THR A 1 91 ? 9.774 -6.081 14.106 1.00 39.59 91 THR A N 1
ATOM 730 C CA . THR A 1 91 ? 10.051 -7.484 13.787 1.00 39.59 91 THR A CA 1
ATOM 731 C C . THR A 1 91 ? 9.035 -8.342 14.551 1.00 39.59 91 THR A C 1
ATOM 733 O O . THR A 1 91 ? 8.985 -8.250 15.781 1.00 39.59 91 THR A O 1
ATOM 736 N N . PRO A 1 92 ? 8.202 -9.160 13.883 1.00 39.00 92 PRO A N 1
ATOM 737 C CA . PRO A 1 92 ? 7.385 -10.124 14.599 1.00 39.00 92 PRO A CA 1
ATOM 738 C C . PRO A 1 92 ? 8.339 -11.140 15.240 1.00 39.00 92 PRO A C 1
ATOM 740 O O . PRO A 1 92 ? 9.074 -11.830 14.536 1.00 39.00 92 PRO A O 1
ATOM 743 N N . ARG A 1 93 ? 8.378 -11.168 16.575 1.00 37.41 93 ARG A N 1
ATOM 744 C CA . ARG A 1 93 ? 8.908 -12.312 17.326 1.00 37.41 93 ARG A CA 1
ATOM 745 C C . ARG A 1 93 ? 7.915 -13.464 17.290 1.00 37.41 93 ARG A C 1
ATOM 747 O O . ARG A 1 93 ? 6.695 -13.181 17.304 1.00 37.41 93 ARG A O 1
#

Sequence (93 aa):
MPAPRIAVFPHPEGFYYAHLVDRNLRINTVAPTPYPVDALDVEQVASRLRKVRGNEDAVVRPFRTTRKWITYAEHEGHLEAITEAFGPTHTPR

pLDDT: mean 89.2, std 12.7, range [37.41, 97.62]